Protein AF-A0A5K1C6N7-F1 (afdb_monomer_lite)

pLDDT: mean 89.31, std 13.18, ran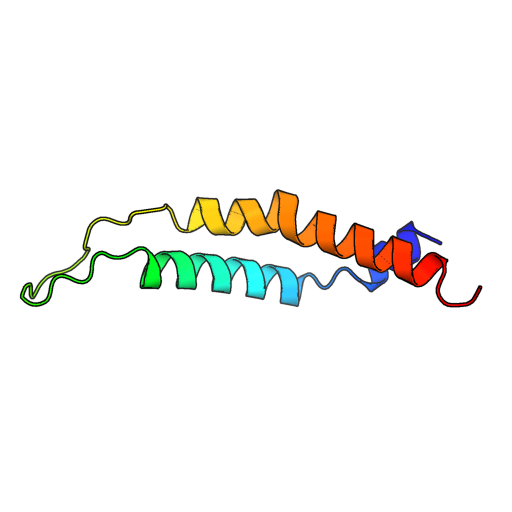ge [51.75, 98.19]

Secondary structure (DSSP, 8-state):
-HHHHHHHH--HHHHHHHHHHHHHHHHHHTS---TT--SS-PPPSS-HHHHHHHIIIIIHHHHHHHHHHHHHTTT-

Foldseek 3Di:
DLVVLLVVPDDPVVLVVVLVVQLVCQVVVQADDDPDDDDDDHDGNDHSNVRSVCCVPPVVVVVSVVVSVCVVVVVD

Radius of gyration: 17.85 Å; chains: 1; bounding box: 34×21×56 Å

Structure (mmCIF, N/CA/C/O backbone):
data_AF-A0A5K1C6N7-F1
#
_entry.id   AF-A0A5K1C6N7-F1
#
loop_
_atom_site.group_PDB
_atom_site.id
_atom_site.type_symbol
_atom_site.label_atom_id
_atom_site.label_alt_id
_atom_site.label_comp_id
_atom_site.label_asym_id
_atom_site.label_entity_id
_atom_site.label_seq_id
_atom_site.pdbx_PDB_ins_code
_atom_site.Cartn_x
_atom_site.Cartn_y
_atom_site.Cartn_z
_atom_site.occupancy
_atom_site.B_iso_or_equiv
_atom_site.auth_seq_id
_atom_site.auth_comp_id
_atom_site.auth_asym_id
_atom_site.auth_atom_id
_atom_site.pdbx_PDB_model_num
ATOM 1 N N . ASP A 1 1 ? 13.801 -6.470 -18.326 1.00 87.56 1 ASP A N 1
ATOM 2 C CA . ASP A 1 1 ? 13.774 -5.124 -17.703 1.00 87.56 1 ASP A CA 1
ATOM 3 C C . ASP A 1 1 ? 12.660 -4.904 -16.695 1.00 87.56 1 ASP A C 1
ATOM 5 O O . ASP A 1 1 ? 12.942 -4.334 -15.646 1.00 87.56 1 ASP A O 1
ATOM 9 N N . ARG A 1 2 ? 11.437 -5.406 -16.935 1.00 94.56 2 ARG A N 1
ATOM 10 C CA . ARG A 1 2 ? 10.310 -5.324 -15.982 1.00 94.56 2 ARG A CA 1
ATOM 11 C C . ARG A 1 2 ? 10.706 -5.661 -14.533 1.00 94.56 2 ARG A C 1
ATOM 13 O O . ARG A 1 2 ? 10.463 -4.860 -13.638 1.00 94.56 2 ARG A O 1
ATOM 20 N N . ASP A 1 3 ? 11.381 -6.788 -14.312 1.00 94.62 3 ASP A N 1
ATOM 21 C CA . ASP A 1 3 ? 11.777 -7.231 -12.964 1.00 94.62 3 ASP A CA 1
ATOM 22 C C . ASP A 1 3 ? 12.878 -6.365 -12.335 1.00 94.62 3 ASP A C 1
ATOM 24 O O . ASP A 1 3 ? 12.963 -6.229 -11.115 1.00 94.62 3 ASP A O 1
ATOM 28 N N . ALA A 1 4 ? 13.741 -5.759 -13.155 1.00 95.12 4 ALA A N 1
ATOM 29 C CA . ALA A 1 4 ? 14.741 -4.813 -12.672 1.00 95.12 4 ALA A CA 1
ATOM 30 C C . ALA A 1 4 ? 14.075 -3.510 -12.203 1.00 95.12 4 ALA A C 1
ATOM 32 O O . ALA A 1 4 ? 14.405 -3.022 -11.125 1.00 95.12 4 ALA A O 1
ATOM 33 N N . LEU A 1 5 ? 13.087 -3.011 -12.956 1.00 95.62 5 LEU A N 1
ATOM 34 C CA . LEU A 1 5 ? 12.273 -1.856 -12.566 1.00 95.62 5 LEU A CA 1
ATOM 35 C C . 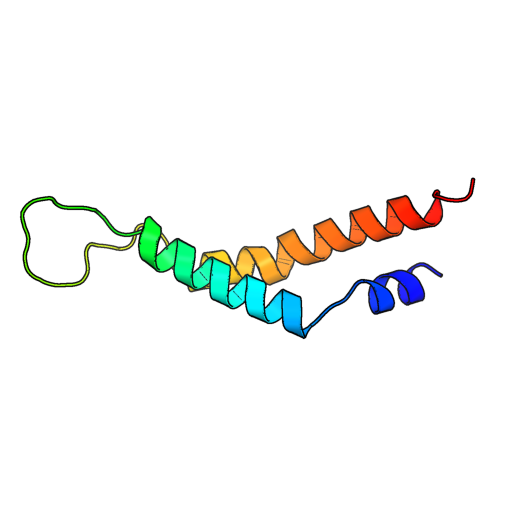LEU A 1 5 ? 11.452 -2.145 -11.305 1.00 95.62 5 LEU A C 1
ATOM 37 O O . LEU A 1 5 ? 11.462 -1.340 -10.382 1.00 95.62 5 LEU A O 1
ATOM 41 N N . MET A 1 6 ? 10.812 -3.314 -11.218 1.00 96.25 6 MET A N 1
ATOM 42 C CA . MET A 1 6 ? 10.036 -3.711 -10.037 1.00 96.25 6 MET A CA 1
ATOM 43 C C . MET A 1 6 ? 10.896 -3.740 -8.764 1.00 96.25 6 MET A C 1
ATOM 45 O O . MET A 1 6 ? 10.469 -3.260 -7.714 1.00 96.25 6 MET A O 1
ATOM 49 N N . ARG A 1 7 ? 12.130 -4.258 -8.850 1.00 96.00 7 ARG A N 1
ATOM 50 C CA . ARG A 1 7 ? 13.078 -4.235 -7.723 1.00 96.00 7 ARG A CA 1
ATOM 51 C C . ARG A 1 7 ? 13.514 -2.820 -7.358 1.00 96.00 7 ARG A C 1
ATOM 53 O O . ARG A 1 7 ? 13.616 -2.518 -6.178 1.00 96.00 7 ARG A O 1
ATOM 60 N N . LEU A 1 8 ? 13.751 -1.961 -8.349 1.00 95.75 8 LEU A N 1
ATOM 61 C CA . LEU A 1 8 ? 14.167 -0.574 -8.123 1.00 95.75 8 LEU A CA 1
ATOM 62 C C . LEU A 1 8 ? 13.054 0.283 -7.499 1.00 95.75 8 LEU A C 1
ATOM 64 O O . LEU A 1 8 ? 13.348 1.188 -6.725 1.00 95.75 8 LEU A O 1
ATOM 68 N N . LEU A 1 9 ? 11.793 -0.017 -7.814 1.00 94.44 9 LEU A N 1
ATOM 69 C CA . LEU A 1 9 ? 10.612 0.670 -7.279 1.00 94.44 9 LEU A CA 1
ATOM 70 C C . LEU A 1 9 ? 10.109 0.092 -5.949 1.00 94.44 9 LEU A C 1
ATOM 72 O O . LEU A 1 9 ? 9.237 0.677 -5.311 1.00 94.44 9 LEU A O 1
ATOM 76 N N . THR A 1 10 ? 10.638 -1.051 -5.508 1.00 96.38 10 THR A N 1
ATOM 77 C CA . THR A 1 10 ? 10.262 -1.642 -4.221 1.00 96.38 10 THR A CA 1
ATOM 78 C C . THR A 1 10 ? 11.094 -1.015 -3.108 1.00 96.38 10 THR A C 1
ATOM 80 O O . THR A 1 10 ? 12.285 -1.283 -2.961 1.00 96.38 10 THR A O 1
ATOM 83 N N . PHE A 1 11 ? 10.447 -0.180 -2.296 1.00 96.69 11 PHE A N 1
ATOM 84 C CA . PHE A 1 11 ? 11.071 0.509 -1.168 1.00 96.69 11 PHE A CA 1
ATOM 85 C C . PHE A 1 11 ? 10.548 -0.056 0.153 1.00 96.69 11 PHE A C 1
ATOM 87 O O . PHE A 1 11 ? 9.701 0.555 0.804 1.00 96.69 11 PHE A O 1
ATOM 94 N N . GLU A 1 12 ? 11.089 -1.195 0.589 1.00 95.56 12 GLU A N 1
ATOM 95 C CA . GLU A 1 12 ? 10.601 -1.957 1.757 1.00 95.56 12 GLU A CA 1
ATOM 96 C C . GLU A 1 12 ? 10.394 -1.094 3.012 1.00 95.56 12 GLU A C 1
ATOM 98 O O . GLU A 1 12 ? 9.359 -1.164 3.672 1.00 95.56 12 GLU A O 1
ATOM 103 N N . LYS A 1 13 ? 11.345 -0.199 3.320 1.00 97.31 13 LYS A N 1
ATOM 104 C CA . LYS A 1 13 ? 11.232 0.712 4.474 1.00 97.31 13 LYS A CA 1
ATOM 105 C C . LYS A 1 13 ? 10.014 1.633 4.375 1.00 97.31 13 LYS A C 1
ATOM 107 O O . LYS A 1 13 ? 9.375 1.915 5.387 1.00 97.31 13 LYS A O 1
ATOM 112 N N . VAL A 1 14 ? 9.703 2.119 3.174 1.00 97.25 14 VAL A N 1
ATOM 113 C CA . VAL A 1 14 ? 8.561 3.007 2.927 1.00 97.25 14 VAL A CA 1
ATOM 114 C C . VAL A 1 14 ? 7.259 2.214 2.962 1.00 97.25 14 VAL A C 1
ATOM 116 O O . VAL A 1 14 ? 6.301 2.676 3.577 1.00 97.25 14 VAL A O 1
ATOM 119 N N . GLU A 1 15 ? 7.234 1.018 2.375 1.00 97.00 15 GLU A N 1
ATOM 120 C CA . GLU A 1 15 ? 6.074 0.117 2.392 1.00 97.00 15 GLU A CA 1
ATOM 121 C C . GLU A 1 15 ? 5.687 -0.256 3.834 1.00 97.00 15 GLU A C 1
ATOM 123 O O . GLU A 1 15 ? 4.530 -0.106 4.235 1.00 97.00 15 GLU A O 1
ATOM 128 N N . GLU A 1 16 ? 6.668 -0.572 4.681 1.00 97.50 16 GLU A N 1
ATOM 129 C CA . GLU A 1 16 ? 6.457 -0.816 6.112 1.00 97.50 16 GLU A CA 1
ATOM 130 C C . GLU A 1 16 ? 5.954 0.425 6.871 1.00 97.50 16 GLU A C 1
ATOM 132 O O . GLU A 1 16 ? 5.062 0.342 7.724 1.00 97.50 16 GLU A O 1
ATOM 137 N N . MET A 1 17 ? 6.476 1.614 6.552 1.00 97.88 17 MET A N 1
ATOM 138 C CA . MET A 1 17 ? 5.960 2.867 7.115 1.00 97.88 17 MET A CA 1
ATOM 139 C C . MET A 1 17 ? 4.520 3.150 6.668 1.00 97.88 17 MET A C 1
ATOM 141 O O . MET A 1 17 ? 3.731 3.688 7.450 1.00 97.88 17 MET A O 1
ATOM 145 N N . VAL A 1 18 ? 4.162 2.810 5.427 1.00 97.81 18 VAL A N 1
ATOM 146 C CA . VAL A 1 18 ? 2.803 2.962 4.895 1.00 97.81 18 VAL A CA 1
ATOM 147 C C . VAL A 1 18 ? 1.849 2.023 5.624 1.00 97.81 18 VAL A C 1
ATOM 149 O O . VAL A 1 18 ? 0.846 2.514 6.138 1.00 97.81 18 VAL A O 1
ATOM 152 N N . LYS A 1 19 ? 2.189 0.737 5.771 1.00 97.50 19 LYS A N 1
ATOM 153 C CA . LYS A 1 19 ? 1.403 -0.253 6.532 1.00 97.50 19 LYS A CA 1
ATOM 154 C C . LYS A 1 19 ? 1.085 0.235 7.947 1.00 97.50 19 LYS A C 1
ATOM 156 O O . LYS A 1 19 ? -0.081 0.374 8.324 1.00 97.50 19 LYS A O 1
ATOM 161 N N . LYS A 1 20 ? 2.116 0.644 8.699 1.00 97.44 20 LYS A N 1
ATOM 162 C CA . LYS A 1 20 ? 1.958 1.200 10.058 1.00 97.44 20 LYS A CA 1
ATOM 163 C C . LYS A 1 20 ? 1.088 2.456 10.075 1.00 97.44 20 LYS A C 1
ATOM 165 O O . LYS A 1 20 ? 0.229 2.612 10.943 1.00 97.44 20 LYS A O 1
ATOM 170 N N . ARG A 1 21 ? 1.282 3.361 9.111 1.00 97.75 21 ARG A N 1
ATOM 171 C CA . ARG A 1 21 ? 0.492 4.595 9.005 1.00 97.75 21 ARG A CA 1
ATOM 172 C C . ARG A 1 21 ? -0.976 4.304 8.696 1.00 97.75 21 ARG A C 1
ATOM 174 O O . ARG A 1 21 ? -1.839 4.959 9.273 1.00 97.75 21 ARG A O 1
ATOM 181 N N . VAL A 1 22 ? -1.260 3.352 7.813 1.00 97.12 22 VAL A N 1
ATOM 182 C CA . VAL A 1 22 ? -2.624 2.942 7.455 1.00 97.12 22 VAL A CA 1
ATOM 183 C C . VAL A 1 22 ? -3.327 2.334 8.663 1.00 97.12 22 VAL A C 1
ATOM 185 O O . VAL A 1 22 ? -4.418 2.788 9.001 1.00 97.12 22 VAL A O 1
ATOM 188 N N . ALA A 1 23 ? -2.677 1.410 9.377 1.00 95.50 23 ALA A N 1
ATOM 189 C CA . ALA A 1 23 ? -3.220 0.840 10.608 1.00 95.50 23 ALA A CA 1
ATOM 190 C C . ALA A 1 23 ? -3.525 1.931 11.652 1.00 95.50 23 ALA A C 1
ATOM 192 O O . ALA A 1 23 ? -4.630 1.999 12.188 1.00 95.50 23 ALA A O 1
ATOM 193 N N . ASN A 1 24 ? -2.589 2.856 11.889 1.00 94.88 24 ASN A N 1
ATOM 194 C CA . ASN A 1 24 ? -2.800 3.959 12.830 1.00 94.88 24 ASN A CA 1
ATOM 195 C C . ASN A 1 24 ? -3.963 4.870 12.415 1.00 94.88 24 ASN A C 1
ATOM 197 O O . ASN A 1 24 ? -4.773 5.253 13.256 1.00 94.88 24 ASN A O 1
ATOM 201 N N . LYS A 1 25 ? -4.091 5.190 11.122 1.00 94.69 25 LYS A N 1
ATOM 202 C CA . LYS A 1 25 ? -5.214 5.988 10.612 1.00 94.69 25 LYS A CA 1
ATOM 203 C C . LYS A 1 25 ? -6.546 5.256 10.756 1.00 94.69 25 LYS A C 1
ATOM 205 O O . LYS A 1 25 ? -7.510 5.866 11.202 1.00 94.69 25 LYS A O 1
ATOM 210 N N . ALA A 1 26 ? -6.599 3.965 10.441 1.00 93.12 26 ALA A N 1
ATOM 211 C CA . ALA A 1 26 ? -7.791 3.146 10.643 1.00 93.12 26 ALA A CA 1
ATOM 212 C C . ALA A 1 26 ? -8.170 3.051 12.131 1.00 93.12 26 ALA A C 1
ATOM 214 O O . ALA A 1 26 ? -9.352 3.080 12.466 1.00 93.12 26 ALA A O 1
ATOM 215 N N . LYS A 1 27 ? -7.174 3.019 13.027 1.00 90.62 27 LYS A N 1
ATOM 216 C CA . LYS A 1 27 ? -7.376 3.077 14.478 1.00 90.62 27 LYS A CA 1
ATOM 217 C C . LYS A 1 27 ? -7.971 4.394 14.943 1.00 90.62 27 LYS A C 1
ATOM 219 O O . LYS A 1 27 ? -8.900 4.367 15.735 1.00 90.62 27 LYS A O 1
ATOM 224 N N . VAL A 1 28 ? -7.439 5.523 14.485 1.00 90.25 28 VAL A N 1
ATOM 225 C CA . VAL A 1 28 ? -7.882 6.854 14.930 1.00 90.25 28 VAL A CA 1
ATOM 226 C C . VAL A 1 28 ? -9.227 7.227 14.308 1.00 90.25 28 VAL A C 1
ATOM 228 O O . VAL A 1 28 ? -10.138 7.631 15.017 1.00 90.25 28 VAL A O 1
ATOM 231 N N . PHE A 1 29 ? -9.383 7.058 12.996 1.00 89.94 29 PHE A N 1
ATOM 232 C CA . PHE A 1 29 ? -10.588 7.488 12.277 1.00 89.94 29 PHE A CA 1
ATOM 233 C C . PHE A 1 29 ? -11.713 6.448 12.277 1.00 89.94 29 PHE A C 1
ATOM 235 O O . PHE A 1 29 ? -12.852 6.778 11.960 1.00 89.94 29 PHE A O 1
ATOM 242 N N . GLY A 1 30 ? -11.412 5.194 12.620 1.00 86.62 30 GLY A N 1
ATOM 243 C CA . GLY A 1 30 ? -12.414 4.141 12.791 1.00 86.62 30 GLY A CA 1
ATOM 244 C C . GLY A 1 30 ? -13.134 4.184 14.140 1.00 86.62 30 GLY A C 1
ATOM 245 O O . GLY A 1 30 ? -14.038 3.375 14.344 1.00 86.62 30 GLY A O 1
ATOM 246 N N . GLN A 1 31 ? -12.736 5.081 15.048 1.00 83.81 31 GLN A N 1
ATOM 247 C CA . GLN A 1 31 ? -13.377 5.280 16.348 1.00 83.81 31 GLN A CA 1
ATOM 248 C C . GLN A 1 31 ? -14.674 6.077 16.210 1.00 83.81 31 GLN A C 1
ATOM 250 O O . GLN A 1 31 ? -14.784 7.004 15.407 1.00 83.81 31 GLN A O 1
ATOM 255 N N . GLU A 1 32 ? -15.662 5.721 17.024 1.00 76.50 32 GLU A N 1
ATOM 256 C CA . GLU A 1 32 ? -16.864 6.525 17.208 1.00 76.50 32 GLU A CA 1
ATOM 257 C C . GLU A 1 32 ? -16.552 7.708 18.135 1.00 76.50 32 GLU A C 1
ATOM 259 O O . GLU A 1 32 ? -16.096 7.522 19.263 1.00 76.50 32 GLU A O 1
ATOM 264 N N . ILE A 1 33 ? -16.755 8.932 17.643 1.00 69.00 33 ILE A N 1
ATOM 265 C CA . ILE A 1 33 ? -16.525 10.159 18.411 1.00 69.00 33 ILE A CA 1
ATOM 266 C C . ILE A 1 33 ? -17.817 10.457 19.179 1.00 69.00 33 ILE A C 1
ATOM 268 O O . ILE A 1 33 ? -18.704 11.129 18.658 1.00 69.00 33 ILE A O 1
ATOM 272 N N . ILE A 1 34 ? -17.952 9.917 20.391 1.00 65.44 34 ILE A N 1
ATOM 273 C CA . ILE A 1 34 ? -19.058 10.268 21.292 1.00 65.44 34 ILE A CA 1
ATOM 274 C C . ILE A 1 34 ? -18.616 11.480 22.109 1.00 65.44 34 ILE A C 1
ATOM 276 O O . ILE A 1 34 ? -17.603 11.440 22.802 1.00 65.44 34 ILE A O 1
ATOM 280 N N . SER A 1 35 ? -19.373 12.570 22.007 1.00 60.97 35 SER A N 1
ATOM 281 C CA . SER A 1 35 ? -19.053 13.878 22.587 1.00 60.97 35 SER A CA 1
ATOM 282 C C . SER A 1 35 ? -19.084 13.943 24.122 1.00 60.97 35 SER A C 1
ATOM 284 O O . SER A 1 35 ? -18.711 14.979 24.656 1.00 60.97 35 SER A O 1
ATOM 286 N N . ASP A 1 36 ? -19.477 12.869 24.821 1.00 57.16 36 ASP A N 1
ATOM 287 C CA . ASP A 1 36 ? -19.789 12.917 26.262 1.00 57.16 36 ASP A CA 1
ATOM 288 C C . ASP A 1 36 ? -19.275 11.736 27.113 1.00 57.16 36 ASP A C 1
ATOM 290 O O . ASP A 1 36 ? -19.675 11.584 28.264 1.00 57.16 36 ASP A O 1
ATOM 294 N N . SER A 1 37 ? -18.372 10.890 26.608 1.00 53.09 37 SER A N 1
ATOM 295 C CA . SER A 1 37 ? -17.814 9.788 27.409 1.00 53.09 37 SER A CA 1
ATOM 296 C C . SER A 1 37 ? -16.306 9.922 27.594 1.00 53.09 37 SER A C 1
ATOM 298 O O . SER A 1 37 ? -15.503 9.528 26.745 1.00 53.09 37 SER A O 1
ATOM 300 N N . THR A 1 38 ? -15.925 10.428 28.767 1.00 55.25 38 THR A N 1
ATOM 301 C CA . THR A 1 38 ? -14.779 9.892 29.504 1.00 55.25 38 THR A CA 1
ATOM 302 C C . THR A 1 38 ? -14.866 8.365 29.496 1.00 55.25 38 THR A C 1
ATOM 304 O O . THR A 1 38 ? -15.921 7.827 29.809 1.00 55.25 38 THR A O 1
ATOM 307 N N . GLU A 1 39 ? -13.753 7.709 29.167 1.00 51.75 39 GLU A N 1
ATOM 308 C CA . GLU A 1 39 ? -13.556 6.253 29.041 1.00 51.75 39 GLU A CA 1
ATOM 309 C C . GLU A 1 39 ? -13.607 5.691 27.608 1.00 51.75 39 GLU A C 1
ATOM 311 O O . GLU A 1 39 ? -14.626 5.279 27.070 1.00 51.75 39 GLU A O 1
ATOM 316 N N . GLY A 1 40 ? -12.414 5.655 27.006 1.00 56.94 40 GLY A N 1
ATOM 317 C CA . GLY A 1 40 ? -11.800 4.410 26.543 1.00 56.94 40 GLY A CA 1
ATOM 318 C C . GLY A 1 40 ? -12.600 3.528 25.583 1.00 56.94 40 GLY A C 1
ATOM 319 O O . GLY A 1 40 ? -13.453 2.752 25.986 1.00 56.94 40 GLY A O 1
ATOM 320 N N . THR A 1 41 ? -12.144 3.492 24.328 1.00 58.09 41 THR A N 1
ATOM 321 C CA . THR A 1 41 ? -12.455 2.446 23.333 1.00 58.09 41 THR A CA 1
ATOM 322 C C 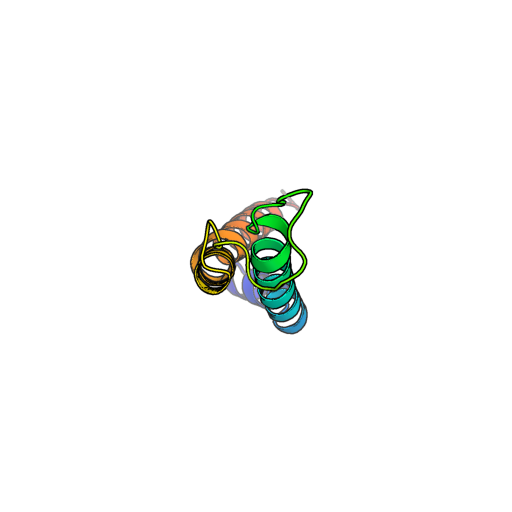. THR A 1 41 ? -13.887 2.451 22.789 1.00 58.09 41 THR A C 1
ATOM 324 O O . THR A 1 41 ? -14.613 1.464 22.864 1.00 58.09 41 THR A O 1
ATOM 327 N N . GLY A 1 42 ? -14.272 3.549 22.129 1.00 59.38 42 GLY A N 1
ATOM 328 C CA . GLY A 1 42 ? -15.404 3.522 21.198 1.00 59.38 42 GLY A CA 1
ATOM 329 C C . GLY A 1 42 ? -15.242 2.376 20.189 1.00 59.38 42 GLY A C 1
ATOM 330 O O . GLY A 1 42 ? -14.132 2.123 19.706 1.00 59.38 42 GLY A O 1
ATOM 331 N N . LYS A 1 43 ? -16.336 1.656 19.904 1.00 69.75 43 LYS A N 1
ATOM 332 C CA . LYS A 1 43 ? -16.337 0.509 18.984 1.00 69.75 43 LYS A CA 1
ATOM 333 C C . LYS A 1 43 ? -15.664 0.892 17.674 1.00 69.75 43 LYS A C 1
ATOM 335 O O . LYS A 1 43 ? -16.024 1.880 17.035 1.00 69.75 43 LYS A O 1
ATOM 340 N N . GLN A 1 44 ? -14.696 0.083 17.268 1.00 74.94 44 GLN A N 1
ATOM 341 C CA . GLN A 1 44 ? -13.983 0.333 16.036 1.00 74.94 44 GLN A CA 1
ATOM 342 C C . GLN A 1 44 ? -14.786 -0.193 14.845 1.00 74.94 44 GLN A C 1
ATOM 344 O O . GLN A 1 44 ? -15.140 -1.369 14.806 1.00 74.94 44 GLN A O 1
ATOM 349 N N . LYS A 1 45 ? -15.076 0.673 13.868 1.00 84.12 45 LYS A N 1
ATOM 350 C CA . LYS A 1 45 ? -15.866 0.312 12.675 1.00 84.12 45 LYS A CA 1
ATOM 351 C C . LYS A 1 45 ? -15.149 -0.674 11.751 1.00 84.12 45 LYS A C 1
ATOM 353 O O . LYS A 1 45 ? -15.793 -1.386 10.989 1.00 84.12 45 LYS A O 1
ATOM 358 N N . ILE A 1 46 ? -13.820 -0.679 11.798 1.00 85.81 46 ILE A N 1
ATOM 359 C CA . ILE A 1 46 ? -12.949 -1.528 10.990 1.00 85.81 46 ILE A CA 1
ATOM 360 C C . ILE A 1 46 ? -11.728 -1.928 11.815 1.00 85.81 46 ILE A C 1
ATOM 362 O O . ILE A 1 46 ? -11.195 -1.110 12.566 1.00 85.81 46 ILE A O 1
ATOM 366 N N . ASP A 1 47 ? -11.271 -3.166 11.654 1.00 90.25 47 ASP A N 1
ATOM 367 C CA . ASP A 1 47 ? -9.997 -3.619 12.212 1.00 90.25 47 ASP A CA 1
ATOM 368 C C . ASP A 1 47 ? -8.824 -2.925 11.480 1.00 90.25 47 ASP A C 1
ATOM 370 O O . ASP A 1 47 ? -8.717 -3.038 10.251 1.00 90.25 47 ASP A O 1
ATOM 374 N N . PRO A 1 48 ? -7.916 -2.218 12.189 1.00 92.94 48 PRO A N 1
ATOM 375 C CA . PRO A 1 48 ? -6.707 -1.634 11.607 1.00 92.94 48 PRO A CA 1
ATOM 376 C C . PRO A 1 48 ? -5.870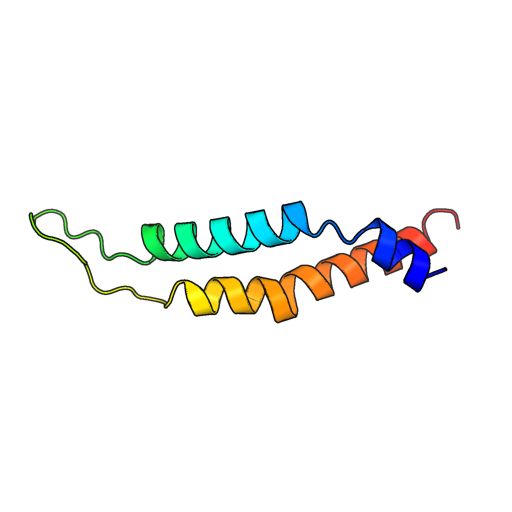 -2.606 10.788 1.00 92.94 48 PRO A C 1
ATOM 378 O O . PRO A 1 48 ? -5.265 -2.212 9.789 1.00 92.94 48 PRO A O 1
ATOM 381 N N . SER A 1 49 ? -5.822 -3.859 11.233 1.00 93.44 49 SER A N 1
ATOM 382 C CA . SER A 1 49 ? -5.015 -4.919 10.639 1.00 93.44 49 SER A CA 1
ATOM 383 C C . SER A 1 49 ? -5.491 -5.215 9.222 1.00 93.44 49 SER A C 1
ATOM 385 O O . SER A 1 49 ? -4.683 -5.323 8.304 1.00 93.44 49 SER A O 1
ATOM 387 N N . VAL A 1 50 ? -6.813 -5.235 9.024 1.00 95.38 50 VAL A N 1
ATOM 388 C CA . VAL A 1 50 ? -7.440 -5.460 7.716 1.00 95.38 50 VAL A CA 1
ATOM 389 C C . VAL A 1 50 ? -7.111 -4.323 6.752 1.00 95.38 50 VAL A C 1
ATOM 391 O O . VAL A 1 50 ? -6.747 -4.575 5.607 1.00 95.38 50 VAL A O 1
ATOM 394 N N . ALA A 1 51 ? -7.169 -3.068 7.209 1.00 94.56 51 ALA A N 1
ATOM 395 C CA . ALA A 1 51 ? -6.806 -1.926 6.369 1.00 94.56 51 ALA A CA 1
ATOM 396 C C . ALA A 1 51 ? -5.334 -1.988 5.920 1.00 94.56 51 ALA A C 1
ATOM 398 O O . ALA A 1 51 ? -5.029 -1.707 4.762 1.00 94.56 51 ALA A O 1
ATOM 399 N N . SER A 1 52 ? -4.427 -2.387 6.818 1.00 96.25 52 SER A N 1
ATOM 400 C CA . SER A 1 52 ? -3.013 -2.578 6.480 1.00 96.25 52 SER A CA 1
ATOM 401 C C . SER A 1 52 ? -2.802 -3.728 5.491 1.00 96.25 52 SER A C 1
ATOM 403 O O . SER A 1 52 ? -2.030 -3.568 4.549 1.00 96.25 52 SER A O 1
ATOM 405 N N . LEU A 1 53 ? -3.505 -4.850 5.673 1.00 97.19 53 LEU A N 1
ATOM 406 C CA . LEU A 1 53 ? -3.418 -6.021 4.796 1.00 97.19 53 LEU A CA 1
ATOM 407 C C . LEU A 1 53 ? -3.875 -5.696 3.370 1.00 97.19 53 LEU A C 1
ATOM 409 O O . LEU A 1 53 ? -3.227 -6.086 2.407 1.00 97.19 53 LEU A O 1
ATOM 413 N N . ILE A 1 54 ? -4.956 -4.924 3.218 1.00 97.31 54 ILE A N 1
ATOM 414 C CA . ILE A 1 54 ? -5.429 -4.489 1.895 1.00 97.31 54 ILE A CA 1
ATOM 415 C C . ILE A 1 54 ? -4.350 -3.672 1.171 1.00 97.31 54 ILE A C 1
ATOM 417 O O . ILE A 1 54 ? -4.146 -3.830 -0.034 1.00 97.31 54 ILE A O 1
ATOM 421 N N . TYR A 1 55 ? -3.643 -2.804 1.898 1.00 97.25 55 TYR A N 1
ATOM 422 C CA . TYR A 1 55 ? -2.556 -2.023 1.316 1.00 97.25 55 TYR A CA 1
ATOM 423 C C . TYR A 1 55 ? -1.367 -2.887 0.890 1.00 97.25 55 TYR A C 1
ATOM 425 O O . TYR A 1 55 ? -0.799 -2.638 -0.171 1.00 97.25 55 TYR A O 1
ATOM 433 N N . GLU A 1 56 ? -1.010 -3.876 1.704 1.00 96.69 56 GLU A N 1
ATOM 434 C CA . GLU A 1 56 ? 0.090 -4.809 1.456 1.00 96.69 56 GLU A CA 1
ATOM 435 C C . GLU A 1 56 ? -0.165 -5.731 0.264 1.00 96.69 56 GLU A C 1
ATOM 437 O O . GLU A 1 56 ? 0.653 -5.782 -0.648 1.00 96.69 56 GLU A O 1
ATOM 442 N N . GLU A 1 57 ? -1.317 -6.395 0.236 1.00 97.31 57 GLU A N 1
ATOM 443 C CA . GLU A 1 57 ? -1.614 -7.438 -0.751 1.00 97.31 57 GLU A CA 1
ATOM 444 C C . GLU A 1 57 ? -2.101 -6.873 -2.091 1.00 97.31 57 GLU A C 1
ATOM 446 O O . GLU A 1 57 ? -1.891 -7.476 -3.142 1.00 97.31 57 GLU A O 1
ATOM 451 N N . TRP A 1 58 ? -2.756 -5.706 -2.077 1.00 97.31 58 TRP A N 1
ATOM 452 C CA . TRP A 1 58 ? -3.449 -5.189 -3.262 1.00 97.31 58 TRP A CA 1
ATOM 453 C C . TRP A 1 58 ? -2.945 -3.818 -3.684 1.00 97.31 58 TRP A C 1
ATOM 455 O O . TRP A 1 58 ?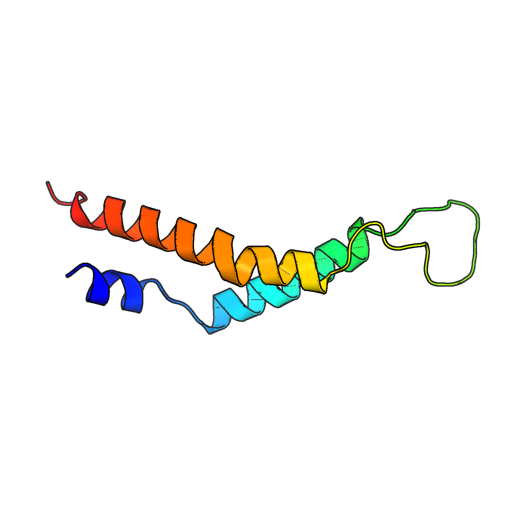 -2.462 -3.656 -4.802 1.00 97.31 58 TRP A O 1
ATOM 465 N N . VAL A 1 59 ? -3.035 -2.811 -2.811 1.00 97.69 59 VAL A N 1
ATOM 466 C CA . VAL A 1 59 ? -2.803 -1.417 -3.231 1.00 97.69 59 VAL A CA 1
ATOM 467 C C . VAL A 1 59 ? -1.354 -1.192 -3.665 1.00 97.69 59 VAL A C 1
ATOM 469 O O . VAL A 1 59 ? -1.125 -0.666 -4.756 1.00 97.69 59 VAL A O 1
ATOM 472 N N . MET A 1 60 ? -0.370 -1.583 -2.848 1.00 97.00 60 MET A N 1
ATOM 473 C CA . MET A 1 60 ? 1.047 -1.362 -3.162 1.00 97.00 60 MET A CA 1
ATOM 474 C C . MET A 1 60 ? 1.512 -2.180 -4.380 1.00 97.00 60 MET A C 1
ATOM 476 O O . MET A 1 60 ? 2.122 -1.582 -5.272 1.00 97.00 60 MET A O 1
ATOM 480 N N . PRO A 1 61 ? 1.190 -3.486 -4.511 1.00 97.38 61 PRO A N 1
ATOM 481 C CA . PRO A 1 61 ? 1.547 -4.256 -5.702 1.00 97.38 61 PRO A CA 1
ATOM 482 C C . PRO A 1 61 ? 0.928 -3.697 -6.986 1.00 97.38 61 PRO A C 1
ATOM 484 O O . PRO A 1 61 ? 1.638 -3.521 -7.977 1.00 97.38 61 PRO A O 1
ATOM 487 N N . LEU A 1 62 ? -0.366 -3.352 -6.973 1.00 98.19 62 LEU A N 1
ATOM 488 C CA . LEU A 1 62 ? -1.043 -2.796 -8.149 1.00 98.19 62 LEU A CA 1
ATOM 489 C C . LEU A 1 62 ? -0.476 -1.429 -8.547 1.00 98.19 62 LEU A C 1
ATOM 491 O O . LEU A 1 62 ? -0.310 -1.160 -9.734 1.00 98.19 62 LEU A O 1
ATOM 495 N N . THR A 1 63 ? -0.125 -0.587 -7.573 1.00 98.00 63 THR A N 1
ATOM 496 C CA . THR A 1 63 ? 0.500 0.716 -7.848 1.00 98.00 63 THR A CA 1
ATOM 497 C C . THR A 1 63 ? 1.862 0.536 -8.525 1.00 98.00 63 THR A C 1
ATOM 499 O O . THR A 1 63 ? 2.105 1.132 -9.574 1.00 98.00 63 THR A O 1
ATOM 502 N N . LYS A 1 64 ? 2.707 -0.373 -8.015 1.00 97.06 64 LYS A N 1
ATOM 503 C CA . LYS A 1 64 ? 4.007 -0.679 -8.636 1.00 97.06 64 LYS A CA 1
ATOM 504 C C . LYS A 1 64 ? 3.863 -1.257 -10.046 1.00 97.06 64 LYS A C 1
ATOM 506 O O . LYS A 1 64 ? 4.664 -0.936 -10.918 1.00 97.06 64 LYS A O 1
ATOM 511 N N . LEU A 1 65 ? 2.837 -2.071 -10.312 1.00 97.31 65 LEU A N 1
ATOM 512 C CA . LEU A 1 65 ? 2.572 -2.576 -11.666 1.00 97.31 65 LEU A CA 1
ATOM 513 C C . LEU A 1 65 ? 2.304 -1.442 -12.664 1.00 97.31 65 LEU A C 1
ATOM 515 O O . LEU A 1 65 ? 2.824 -1.485 -13.779 1.00 97.31 65 LEU A O 1
ATOM 519 N N . VAL A 1 66 ? 1.540 -0.423 -12.259 1.00 98.06 66 VAL A N 1
ATOM 520 C CA . VAL A 1 66 ? 1.276 0.764 -13.087 1.00 98.06 66 VAL A CA 1
ATOM 521 C C . VAL A 1 66 ? 2.555 1.566 -13.324 1.00 98.06 66 VAL A C 1
ATOM 523 O O . VAL A 1 66 ? 2.831 1.943 -14.461 1.00 98.06 66 VAL A O 1
ATOM 526 N N . GLU A 1 67 ? 3.358 1.794 -12.284 1.00 97.44 67 GLU A N 1
ATOM 527 C CA . GLU A 1 67 ? 4.638 2.506 -12.400 1.00 97.44 67 GLU A CA 1
ATOM 528 C C . GLU A 1 67 ? 5.593 1.805 -13.373 1.00 97.44 67 GLU A C 1
ATOM 530 O O . GLU A 1 67 ? 6.182 2.448 -14.242 1.00 97.44 67 GLU A O 1
ATOM 535 N N . VAL A 1 68 ? 5.707 0.478 -13.278 1.00 97.25 68 VAL A N 1
ATOM 536 C CA . VAL A 1 68 ? 6.543 -0.312 -14.185 1.00 97.25 68 VAL A CA 1
ATOM 537 C C . VAL A 1 68 ? 6.031 -0.237 -15.624 1.00 97.25 68 VAL A C 1
ATOM 539 O O . VAL A 1 68 ? 6.826 -0.021 -16.536 1.00 97.25 68 VAL A O 1
ATOM 542 N N . GLU A 1 69 ? 4.722 -0.388 -15.847 1.00 96.69 69 GLU A N 1
ATOM 543 C CA . GLU A 1 69 ? 4.135 -0.310 -17.192 1.00 96.69 69 GLU A CA 1
ATOM 544 C C . GLU A 1 69 ? 4.335 1.072 -17.824 1.00 96.69 69 GLU A C 1
ATOM 546 O O . GLU A 1 69 ? 4.611 1.177 -19.018 1.00 96.69 69 GLU A O 1
ATOM 551 N N . TYR A 1 70 ? 4.256 2.129 -17.015 1.00 97.50 70 TYR A N 1
ATOM 552 C CA . TYR A 1 70 ? 4.561 3.485 -17.449 1.00 97.50 70 TYR A CA 1
ATOM 553 C C . TYR A 1 70 ? 6.039 3.649 -17.824 1.00 97.50 70 TYR A C 1
ATOM 555 O O . TYR A 1 70 ? 6.347 4.159 -18.900 1.00 97.50 70 TYR A O 1
ATOM 563 N N . LEU A 1 71 ? 6.961 3.204 -16.963 1.00 96.69 71 LEU A N 1
ATOM 564 C CA . LEU A 1 71 ? 8.401 3.357 -17.194 1.00 96.69 71 LEU A CA 1
ATOM 565 C C . LEU A 1 71 ? 8.891 2.588 -18.422 1.00 96.69 71 LEU A C 1
ATOM 567 O O . LEU A 1 71 ? 9.785 3.072 -1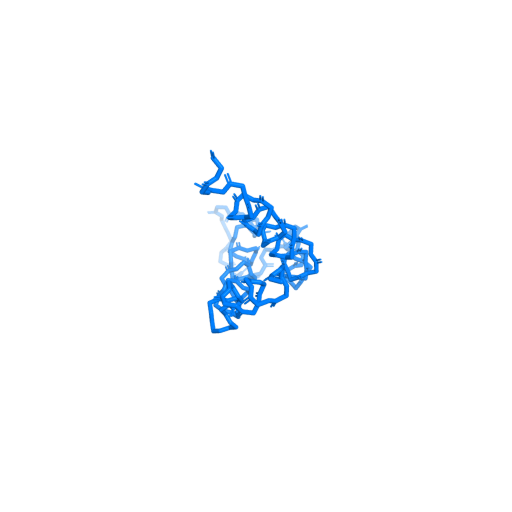9.110 1.00 96.69 71 LEU A O 1
ATOM 571 N N . LEU A 1 72 ? 8.285 1.438 -18.732 1.00 95.38 72 LEU A N 1
ATOM 572 C CA . LEU A 1 72 ? 8.604 0.671 -19.939 1.00 95.38 72 LEU A CA 1
ATOM 573 C C . LEU A 1 72 ? 8.303 1.435 -21.237 1.00 95.38 72 LEU A C 1
ATOM 575 O O . LEU A 1 72 ? 8.959 1.171 -22.234 1.00 95.38 72 LEU A O 1
ATOM 579 N N . ARG A 1 73 ? 7.356 2.380 -21.213 1.00 95.81 73 ARG A N 1
ATOM 580 C CA . ARG A 1 73 ? 6.949 3.198 -22.373 1.00 95.81 73 ARG A CA 1
ATOM 581 C C . ARG A 1 73 ? 7.469 4.633 -22.304 1.00 95.81 73 ARG A C 1
ATOM 583 O O . ARG A 1 73 ? 7.032 5.499 -23.050 1.00 95.81 73 ARG A O 1
ATOM 590 N N . ARG A 1 74 ? 8.332 4.948 -21.331 1.00 95.25 74 ARG A N 1
ATOM 591 C CA . ARG A 1 74 ? 8.701 6.339 -21.017 1.00 95.25 74 ARG A CA 1
ATOM 592 C C . ARG A 1 74 ? 9.651 6.964 -22.041 1.00 95.25 74 ARG A C 1
ATOM 594 O O . ARG A 1 74 ? 9.721 8.190 -22.105 1.00 95.25 74 ARG A O 1
ATOM 601 N N . LEU A 1 75 ? 10.412 6.134 -22.749 1.00 94.00 75 LEU A N 1
ATOM 602 C CA . LEU A 1 75 ? 11.420 6.549 -23.729 1.00 94.00 75 LEU A CA 1
ATOM 603 C C . LEU A 1 75 ? 11.017 6.220 -25.176 1.00 94.00 75 LEU A C 1
ATOM 605 O O . LEU A 1 75 ? 11.834 6.433 -26.071 1.00 94.00 75 LEU A O 1
ATOM 609 N N . ASP A 1 76 ? 9.798 5.707 -25.370 1.00 84.44 76 ASP A N 1
ATOM 610 C CA . ASP A 1 76 ? 9.148 5.616 -26.683 1.00 84.44 76 ASP A CA 1
ATOM 611 C C . ASP A 1 76 ? 8.748 7.023 -27.163 1.00 84.44 76 ASP A C 1
ATOM 613 O O . ASP A 1 76 ? 8.909 7.302 -28.374 1.00 84.44 76 ASP A O 1
#

InterPro domains:
  IPR008238 Chorismate mutase, AroQ class, eukaryotic type [PS51169] (1-76)
  IPR008238 Chorismate mutase, AroQ class, eukaryotic type [PTHR21145] (1-76)
  IPR036263 Chorismate mutase type II superfamily [SSF48600] (1-76)
  IPR037039 Chorismate mutase, AroQ class superfamily, eukaryotic [G3DSA:1.10.590.10] (1-76)

Organism: NCBI:txid210225

Sequence (76 aa):
DRDALMRLLTFEKVEEMVKKRVANKAKVFGQEIISDSTEGTGKQKIDPSVASLIYEEWVMPLTKLVEVEYLLRRLD